Protein AF-A0AAE4G950-F1 (afdb_monomer)

Mean predicted aligned error: 6.2 Å

Sequence (81 aa):
MKKSESNDQGLHITEGVSGTWFYHLSAAGTNARGLCGAQTMYTAIPLASWGAKGHLNERYCADCQRLGESELLVAGASIAV

Radius of gyration: 13.06 Å; Cα contacts (8 Å, |Δi|>4): 145; chains: 1; bounding box: 41×27×38 Å

Solvent-accessible surface area (backbone atoms only — not comparable to full-atom values): 4748 Å² total; per-residue (Å²): 133,84,79,78,77,76,80,66,77,43,71,38,39,18,34,34,75,90,44,84,54,31,33,33,32,16,52,53,96,48,43,57,41,24,75,72,68,47,56,26,33,80,50,90,59,57,49,43,54,40,70,57,78,70,94,69,72,51,42,66,41,65,63,21,47,69,76,40,43,70,60,35,58,75,51,63,26,52,78,83,129

Organism: NCBI:txid3075126

Secondary structure (DSSP, 8-state):
----------EEEEEETTSTTEEEEEETT-SSB-TTS-BEEE----GGGTT---SS--EE-HHHHHHTHHHHHHTT-----

Foldseek 3Di:
DPPPPPCQQAKFWWAAPVDPQEIAIDGPPDQQAGPVGGGTHDDPDGLQCPPPDDPRRHHYDPVRCVVCVVNSVVSNHDDDD

pLDDT: mean 86.02, std 16.71, range [35.03, 97.5]

Structure (mmCIF, N/CA/C/O backbone):
data_AF-A0AAE4G950-F1
#
_entry.id   AF-A0AAE4G950-F1
#
loop_
_atom_site.group_PDB
_atom_site.id
_atom_site.type_symbol
_atom_site.label_atom_id
_atom_site.label_alt_id
_atom_site.label_comp_id
_atom_site.label_asym_id
_atom_site.label_entity_id
_atom_site.label_seq_id
_atom_site.pdbx_PDB_ins_code
_atom_site.Cartn_x
_atom_site.Cartn_y
_atom_site.Cartn_z
_atom_site.occupancy
_atom_site.B_iso_or_equiv
_atom_site.auth_seq_id
_atom_site.auth_comp_id
_atom_site.auth_asym_id
_atom_site.auth_atom_id
_atom_site.pdbx_PDB_model_num
ATOM 1 N N . MET A 1 1 ? -28.422 -6.303 23.371 1.00 39.97 1 MET A N 1
ATOM 2 C CA . MET A 1 1 ? -28.013 -6.668 21.998 1.00 39.97 1 MET A CA 1
ATOM 3 C C . MET A 1 1 ? -26.513 -6.446 21.894 1.00 39.97 1 MET A C 1
ATOM 5 O O . MET A 1 1 ? -26.086 -5.302 21.938 1.00 39.97 1 MET A O 1
ATOM 9 N N . LYS A 1 2 ? -25.709 -7.513 21.890 1.00 35.03 2 LYS A N 1
ATOM 10 C CA . LYS A 1 2 ? -24.258 -7.403 21.691 1.00 35.03 2 LYS A CA 1
ATOM 11 C C . LYS A 1 2 ? -24.057 -7.176 20.194 1.00 35.03 2 LYS A C 1
ATOM 13 O O . LYS A 1 2 ? -24.356 -8.073 19.414 1.00 35.03 2 LYS A O 1
ATOM 18 N N . LYS A 1 3 ? -23.683 -5.959 19.792 1.00 37.69 3 LYS A N 1
ATOM 19 C CA . LYS A 1 3 ? -23.183 -5.710 18.437 1.00 37.69 3 LYS A CA 1
ATOM 20 C C . LYS A 1 3 ? -21.907 -6.534 18.338 1.00 37.69 3 LYS A C 1
ATOM 22 O O . LYS A 1 3 ? -20.922 -6.197 18.979 1.00 37.69 3 LYS A O 1
ATOM 27 N N . SER A 1 4 ? -21.973 -7.662 17.643 1.00 43.59 4 SER A N 1
ATOM 28 C CA . SER A 1 4 ? -20.777 -8.360 17.200 1.00 43.59 4 SER A CA 1
ATOM 29 C C . SER A 1 4 ? -20.040 -7.375 16.303 1.00 43.59 4 SER A C 1
ATOM 31 O O . SER A 1 4 ? -20.514 -7.061 15.212 1.00 43.59 4 SER A O 1
ATOM 33 N N . GLU A 1 5 ? -18.971 -6.788 16.828 1.00 44.75 5 GLU A N 1
ATOM 34 C CA . GLU A 1 5 ? -18.052 -5.948 16.078 1.00 44.75 5 GLU A CA 1
ATOM 35 C C . GLU A 1 5 ? -17.470 -6.829 14.975 1.00 44.75 5 GLU A C 1
ATOM 37 O O . GLU A 1 5 ? -16.647 -7.710 15.219 1.00 44.75 5 GLU A O 1
ATOM 42 N N . SER A 1 6 ? -17.988 -6.663 13.760 1.00 41.69 6 SER A N 1
ATOM 43 C CA . SER A 1 6 ? -17.354 -7.183 12.563 1.00 41.69 6 SER A CA 1
ATOM 44 C C . SER A 1 6 ? -15.981 -6.536 12.508 1.00 41.69 6 SER A C 1
ATOM 46 O O . SER A 1 6 ? -15.863 -5.336 12.259 1.00 41.69 6 SER A O 1
ATOM 48 N N . ASN A 1 7 ? -14.965 -7.330 12.817 1.00 42.09 7 ASN A N 1
ATOM 49 C CA . ASN A 1 7 ? -13.569 -6.992 12.645 1.00 42.09 7 ASN A CA 1
ATOM 50 C C . ASN A 1 7 ? -13.307 -6.898 11.132 1.00 42.09 7 ASN A C 1
ATOM 52 O O . ASN A 1 7 ? -12.693 -7.778 10.541 1.00 42.09 7 ASN A O 1
ATOM 56 N N . ASP A 1 8 ? -13.825 -5.848 10.492 1.00 46.91 8 ASP A N 1
ATOM 57 C CA . ASP A 1 8 ? -13.508 -5.443 9.121 1.00 46.91 8 ASP A CA 1
ATOM 58 C C . ASP A 1 8 ? -12.111 -4.792 9.142 1.00 46.91 8 ASP A C 1
ATOM 60 O O . ASP A 1 8 ? -11.902 -3.670 8.709 1.00 46.91 8 ASP A O 1
ATOM 64 N N . GLN A 1 9 ? -11.146 -5.470 9.771 1.00 59.72 9 GLN A N 1
ATOM 65 C CA . GLN A 1 9 ? -9.748 -5.051 9.903 1.00 59.72 9 GLN A CA 1
ATOM 66 C C . GLN A 1 9 ? -8.954 -5.552 8.696 1.00 59.72 9 GLN A C 1
ATOM 68 O O . GLN A 1 9 ? -7.841 -6.046 8.832 1.00 59.72 9 GLN A O 1
ATOM 73 N N . GLY A 1 10 ? -9.555 -5.507 7.508 1.00 85.38 10 GLY A N 1
ATOM 74 C CA . GLY A 1 10 ? -8.850 -5.878 6.291 1.00 85.38 10 GLY A CA 1
ATOM 75 C C . GLY A 1 10 ? -7.811 -4.816 5.958 1.00 85.38 10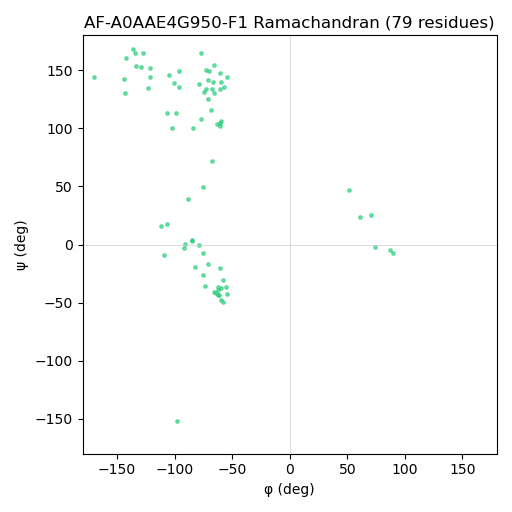 GLY A C 1
ATOM 76 O O . GLY A 1 10 ? -8.071 -3.623 6.114 1.00 85.38 10 GLY A O 1
ATOM 77 N N . LEU A 1 11 ? -6.645 -5.230 5.476 1.00 94.25 11 LEU A N 1
ATOM 78 C CA . LEU A 1 11 ? -5.761 -4.334 4.739 1.00 94.25 11 LEU A CA 1
ATOM 79 C C . LEU A 1 11 ? -5.987 -4.517 3.243 1.00 94.25 11 LEU A C 1
ATOM 81 O O . LEU A 1 11 ? -6.298 -5.607 2.762 1.00 94.25 11 LEU A O 1
ATOM 85 N N . HIS A 1 12 ? -5.783 -3.451 2.487 1.00 96.25 12 HIS A N 1
ATOM 86 C CA . HIS A 1 12 ? -5.733 -3.514 1.033 1.00 96.25 12 HIS A CA 1
ATOM 87 C C . HIS A 1 12 ? -4.672 -2.562 0.502 1.00 96.25 12 HIS A C 1
ATOM 89 O O . HIS A 1 12 ? -4.218 -1.645 1.192 1.00 96.25 12 HIS A O 1
ATOM 95 N N . ILE A 1 13 ? -4.253 -2.809 -0.735 1.00 96.56 13 ILE A N 1
ATOM 96 C CA . ILE A 1 13 ? -3.246 -1.991 -1.400 1.00 96.56 13 ILE A CA 1
ATOM 97 C C . ILE A 1 13 ? -3.907 -0.716 -1.912 1.00 96.56 13 ILE A C 1
ATOM 99 O O . ILE A 1 13 ? -5.009 -0.741 -2.460 1.00 96.56 13 ILE A O 1
ATOM 103 N N . THR A 1 14 ? -3.215 0.400 -1.746 1.00 97.31 14 THR A N 1
ATOM 104 C CA . THR A 1 14 ? -3.568 1.705 -2.300 1.00 97.31 14 THR A CA 1
ATOM 105 C C . THR A 1 14 ? -2.360 2.300 -3.017 1.00 97.31 14 THR A C 1
ATOM 107 O O . THR A 1 14 ? -1.214 1.973 -2.709 1.00 97.31 14 THR A O 1
ATOM 110 N N . GLU A 1 15 ? -2.592 3.146 -4.017 1.00 96.69 15 GLU A N 1
ATOM 111 C CA . GLU A 1 15 ? -1.517 3.824 -4.751 1.00 96.69 15 GLU A CA 1
ATOM 112 C C . GLU A 1 15 ? -1.287 5.220 -4.170 1.00 96.69 15 GLU A C 1
ATOM 114 O O . GLU A 1 15 ? -2.239 5.937 -3.863 1.00 96.69 15 GLU A O 1
ATOM 119 N N . GLY A 1 16 ? -0.029 5.612 -3.979 1.00 95.94 16 GLY A N 1
ATOM 120 C CA . GLY A 1 16 ? 0.326 6.946 -3.514 1.00 95.94 16 GLY A CA 1
ATOM 121 C C . GLY A 1 16 ? -0.007 8.008 -4.561 1.00 95.94 16 GLY A C 1
ATOM 122 O O . GLY A 1 16 ? 0.351 7.882 -5.726 1.00 95.94 16 GLY A O 1
ATOM 123 N N . VAL A 1 17 ? -0.634 9.110 -4.148 1.00 94.38 17 VAL A N 1
ATOM 124 C CA . VAL A 1 17 ? -1.006 10.193 -5.086 1.00 94.38 17 VAL A CA 1
ATOM 125 C C . VAL A 1 17 ? 0.199 10.988 -5.607 1.00 94.38 17 VAL A C 1
ATOM 127 O O . VAL A 1 17 ? 0.089 11.731 -6.578 1.00 94.38 17 VAL A O 1
ATOM 130 N N . SER A 1 18 ? 1.350 10.870 -4.941 1.00 85.19 18 SER A N 1
ATOM 131 C CA . SER A 1 18 ? 2.571 11.628 -5.228 1.00 85.19 18 SER A CA 1
ATOM 132 C C . SER A 1 18 ? 3.529 10.937 -6.205 1.00 85.19 18 SER A C 1
ATOM 134 O O . SER A 1 18 ? 4.557 11.522 -6.549 1.00 85.19 18 SER A O 1
ATOM 136 N N . GLY A 1 19 ? 3.234 9.718 -6.666 1.00 77.06 19 GLY A N 1
ATOM 137 C CA . GLY A 1 19 ? 4.092 9.029 -7.625 1.00 77.06 19 GLY A CA 1
ATOM 138 C C . GLY A 1 19 ? 3.467 7.767 -8.202 1.00 77.06 19 GLY A C 1
ATOM 139 O O . GLY A 1 19 ? 2.794 7.025 -7.501 1.00 77.06 19 GLY A O 1
ATOM 140 N N . THR A 1 20 ? 3.742 7.513 -9.479 1.00 83.12 20 THR A N 1
ATOM 141 C CA . THR A 1 20 ? 3.256 6.325 -10.188 1.00 83.12 20 THR A CA 1
ATOM 142 C C . THR A 1 20 ? 3.886 5.050 -9.627 1.00 83.12 20 THR A C 1
ATOM 144 O O . THR A 1 20 ? 5.091 5.029 -9.333 1.00 83.12 20 THR A O 1
ATOM 147 N N . TRP A 1 21 ? 3.082 3.991 -9.506 1.00 89.75 21 TRP A N 1
ATOM 148 C CA . TRP A 1 21 ? 3.529 2.641 -9.129 1.00 89.75 21 TRP A CA 1
ATOM 149 C C . TRP A 1 21 ? 4.184 2.556 -7.739 1.00 89.75 21 TRP A C 1
ATOM 151 O O . TRP A 1 21 ? 4.993 1.661 -7.480 1.00 89.75 21 TRP A O 1
ATOM 161 N N . PHE A 1 22 ? 3.869 3.497 -6.841 1.00 94.44 22 PHE A N 1
ATOM 162 C CA . PHE A 1 22 ? 4.290 3.445 -5.442 1.00 94.44 22 PHE A CA 1
ATOM 163 C C . PHE A 1 22 ? 3.106 3.100 -4.545 1.00 94.44 22 PHE A C 1
ATOM 165 O O . PHE A 1 22 ? 2.164 3.877 -4.403 1.00 94.44 22 PHE A O 1
ATOM 172 N N . TYR A 1 23 ? 3.166 1.920 -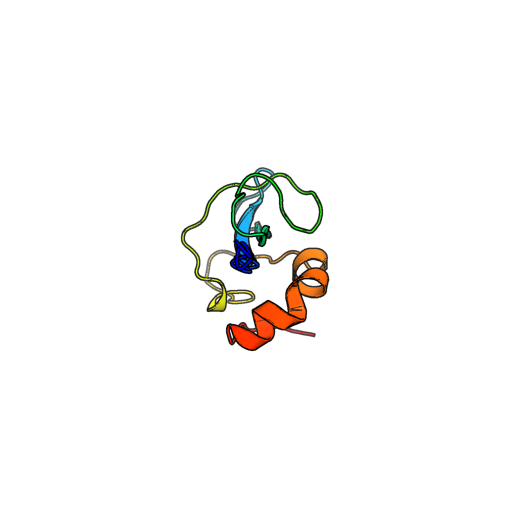3.943 1.00 96.00 23 TYR A N 1
ATOM 173 C CA . TYR A 1 23 ? 2.047 1.323 -3.240 1.00 96.00 23 TYR A CA 1
ATOM 174 C C . TYR A 1 23 ? 2.190 1.391 -1.723 1.00 96.00 23 TYR A C 1
ATOM 176 O O . TYR A 1 23 ? 3.275 1.271 -1.143 1.00 96.00 23 TYR A O 1
ATOM 184 N N . HIS A 1 24 ? 1.040 1.553 -1.087 1.00 97.19 24 HIS A N 1
ATOM 185 C CA . HIS A 1 24 ? 0.833 1.663 0.345 1.00 97.19 24 HIS A CA 1
ATOM 186 C C . HIS A 1 24 ? -0.228 0.652 0.788 1.00 97.19 24 HIS A C 1
ATOM 188 O O . HIS A 1 24 ? -0.958 0.104 -0.034 1.00 97.19 24 HIS A O 1
ATOM 194 N N . LEU A 1 25 ? -0.310 0.405 2.094 1.00 97.31 25 LEU A N 1
ATOM 195 C CA . LEU A 1 25 ? -1.435 -0.318 2.683 1.00 97.31 25 LEU A CA 1
ATOM 196 C C . LEU A 1 25 ? -2.389 0.680 3.307 1.00 97.31 25 LEU A C 1
ATOM 198 O O . LEU A 1 25 ? -1.933 1.602 3.980 1.00 97.31 25 LEU A O 1
ATOM 202 N N . SER A 1 26 ? -3.685 0.466 3.141 1.00 97.12 26 SER A N 1
ATOM 203 C CA . SER A 1 26 ? -4.739 1.178 3.859 1.00 97.12 26 SER A CA 1
ATOM 204 C C . SER A 1 26 ? -5.600 0.180 4.623 1.00 97.12 26 SER A C 1
ATOM 206 O O . SER A 1 26 ? -5.717 -0.978 4.228 1.00 97.12 26 SER A O 1
ATOM 208 N N . ALA A 1 27 ? -6.189 0.634 5.728 1.00 94.50 27 ALA A N 1
ATOM 209 C CA . ALA A 1 27 ? -7.210 -0.132 6.427 1.00 94.50 27 ALA A CA 1
ATOM 210 C C . ALA A 1 27 ? -8.520 -0.124 5.632 1.00 94.50 27 ALA A C 1
ATOM 212 O O . ALA A 1 27 ? -8.839 0.857 4.947 1.00 94.50 27 ALA A O 1
ATOM 213 N N . ALA A 1 28 ? -9.302 -1.189 5.771 1.00 89.25 28 ALA A N 1
ATOM 214 C CA . ALA A 1 28 ? -10.631 -1.278 5.201 1.00 89.25 28 ALA A CA 1
ATOM 215 C C . ALA A 1 28 ? -11.494 -0.085 5.645 1.00 89.25 28 ALA A C 1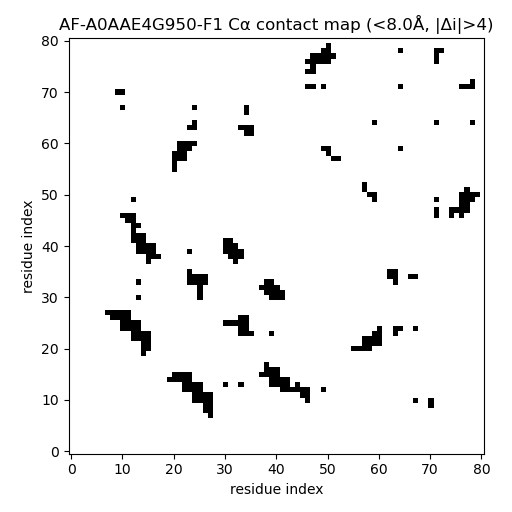
ATOM 217 O O . ALA A 1 28 ? -11.356 0.472 6.737 1.00 89.25 28 ALA A O 1
ATOM 218 N N . GLY A 1 29 ? -12.352 0.368 4.733 1.00 88.50 29 GLY A N 1
ATOM 219 C CA . GLY A 1 29 ? -13.155 1.577 4.915 1.00 88.50 29 GLY A CA 1
ATOM 220 C C . GLY A 1 29 ? -12.472 2.881 4.486 1.00 88.50 29 GLY A C 1
ATOM 221 O O . GLY A 1 29 ? -13.135 3.918 4.471 1.00 88.50 29 GLY A O 1
ATOM 222 N N . THR A 1 30 ? -11.198 2.872 4.071 1.00 93.12 30 THR A N 1
ATOM 223 C CA . THR A 1 30 ? -10.568 4.053 3.458 1.00 93.12 30 THR A CA 1
ATOM 224 C C . THR A 1 30 ? -9.582 3.712 2.346 1.00 93.12 30 THR A C 1
ATOM 226 O O . THR A 1 30 ? -8.804 2.774 2.438 1.00 93.12 30 THR A O 1
ATOM 229 N N . ASN A 1 31 ? -9.575 4.538 1.299 1.00 95.44 31 ASN A N 1
ATOM 230 C CA . ASN A 1 31 ? -8.526 4.551 0.275 1.00 95.44 31 ASN A CA 1
ATOM 231 C C . ASN A 1 31 ? -7.650 5.803 0.353 1.00 95.44 31 ASN A C 1
ATOM 233 O O . ASN A 1 31 ? -6.670 5.900 -0.373 1.00 95.44 31 ASN A O 1
ATOM 237 N N . ALA A 1 32 ? -8.030 6.781 1.181 1.00 96.19 32 ALA A N 1
ATOM 238 C CA . ALA A 1 32 ? -7.481 8.134 1.132 1.00 96.19 32 ALA A CA 1
ATOM 239 C C . ALA A 1 32 ? -6.148 8.271 1.875 1.00 96.19 32 ALA A C 1
ATOM 241 O O . ALA A 1 32 ? -5.421 9.246 1.670 1.00 96.19 32 ALA A O 1
ATOM 242 N N . ARG A 1 33 ? -5.850 7.330 2.777 1.00 97.19 33 ARG A N 1
ATOM 243 C CA . ARG A 1 33 ? -4.657 7.384 3.613 1.00 97.19 33 ARG A CA 1
ATOM 244 C C . ARG A 1 33 ? -4.057 6.002 3.829 1.00 97.19 33 ARG A C 1
ATOM 246 O O . ARG A 1 33 ? -4.761 5.073 4.228 1.00 97.19 33 ARG A O 1
ATOM 253 N N . GLY A 1 34 ? -2.754 5.890 3.596 1.00 96.38 34 GLY A N 1
ATOM 254 C CA . GLY A 1 34 ? -1.983 4.699 3.930 1.00 96.38 34 GLY A CA 1
ATOM 255 C C . GLY A 1 34 ? -1.677 4.607 5.428 1.00 96.38 34 GLY A C 1
ATOM 256 O O . GLY A 1 34 ? -1.751 5.608 6.144 1.00 96.38 34 GLY A O 1
ATOM 257 N N . LEU A 1 35 ? -1.256 3.433 5.903 1.00 96.44 35 LEU A N 1
ATOM 258 C CA . LEU A 1 35 ? -0.847 3.199 7.295 1.00 96.44 35 LEU A CA 1
ATOM 259 C C . LEU 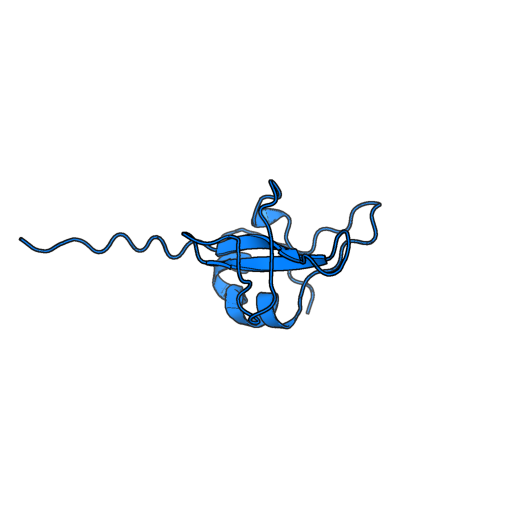A 1 35 ? 0.305 4.122 7.726 1.00 96.44 35 LEU A C 1
ATOM 261 O O . LEU A 1 35 ? 0.372 4.528 8.881 1.00 96.44 35 LEU A O 1
ATOM 265 N N . CYS A 1 36 ? 1.177 4.516 6.792 1.00 96.44 36 CYS A N 1
ATOM 266 C CA . CYS A 1 36 ? 2.251 5.483 7.040 1.00 96.44 36 CYS A CA 1
ATOM 267 C C . CYS A 1 36 ? 1.790 6.957 7.050 1.00 96.44 36 CYS A C 1
ATOM 269 O O . CYS A 1 36 ? 2.608 7.856 7.227 1.00 96.44 36 CYS A O 1
ATOM 271 N N . GLY A 1 37 ? 0.500 7.234 6.826 1.00 95.81 37 GLY A N 1
ATOM 272 C CA . GLY A 1 37 ? -0.075 8.583 6.804 1.00 95.81 37 GLY A CA 1
ATOM 273 C C . GLY A 1 37 ? -0.064 9.284 5.439 1.00 95.81 37 GLY A C 1
ATOM 274 O O . GLY A 1 37 ? -0.687 10.346 5.307 1.00 95.81 37 GLY A O 1
ATOM 275 N N . ALA A 1 38 ? 0.583 8.694 4.427 1.00 96.50 38 ALA A N 1
ATOM 276 C CA . ALA A 1 38 ? 0.607 9.211 3.059 1.00 96.50 38 ALA A CA 1
ATOM 277 C C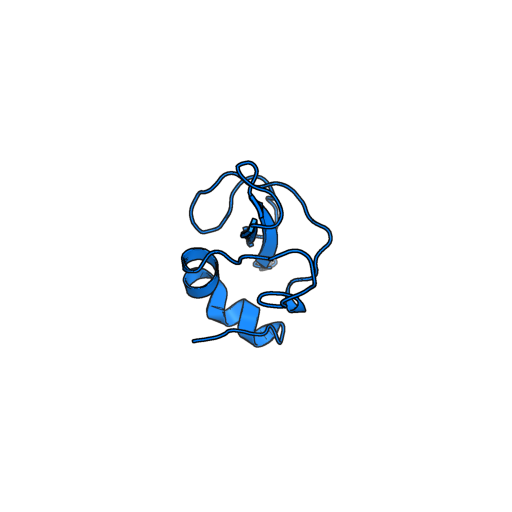 . ALA A 1 38 ? -0.802 9.293 2.456 1.00 96.50 38 ALA A C 1
ATOM 279 O O . ALA A 1 38 ? -1.657 8.462 2.761 1.00 96.50 38 ALA A O 1
ATOM 280 N N . GLN A 1 39 ? -1.035 10.284 1.593 1.00 97.50 39 GLN A N 1
ATOM 281 C CA . GLN A 1 39 ? -2.255 10.338 0.791 1.00 97.50 39 GLN A CA 1
ATOM 282 C C . GLN A 1 39 ? -2.202 9.283 -0.306 1.00 97.50 39 GLN A C 1
ATOM 284 O O . GLN A 1 39 ? -1.199 9.145 -1.012 1.00 97.50 39 GLN A O 1
ATOM 289 N N . THR A 1 40 ? -3.298 8.558 -0.445 1.00 97.44 40 THR A N 1
ATOM 290 C CA . THR A 1 40 ? -3.398 7.423 -1.352 1.00 97.44 40 THR A CA 1
ATOM 291 C C . THR A 1 40 ? -4.714 7.456 -2.121 1.00 97.44 40 THR A C 1
ATOM 293 O O . THR A 1 40 ? -5.621 8.233 -1.809 1.00 97.44 40 THR A O 1
ATOM 296 N N . MET A 1 41 ? -4.812 6.611 -3.137 1.00 96.38 41 MET A N 1
ATOM 297 C CA . MET A 1 41 ? -6.012 6.376 -3.924 1.00 96.38 41 MET A CA 1
ATOM 298 C C . MET A 1 41 ? -6.245 4.880 -4.126 1.00 96.38 41 MET A C 1
ATOM 300 O O . MET A 1 41 ? -5.370 4.047 -3.888 1.00 96.38 41 MET A O 1
ATOM 304 N N . TYR A 1 42 ? -7.462 4.542 -4.545 1.00 95.94 42 TYR A N 1
ATOM 305 C CA . TYR A 1 42 ? -7.850 3.163 -4.817 1.00 95.94 42 TYR A CA 1
ATOM 306 C C . TYR A 1 42 ? -6.973 2.539 -5.910 1.00 95.94 42 TYR A C 1
ATOM 308 O O . TYR A 1 42 ? -6.703 3.176 -6.927 1.00 95.94 42 TYR A O 1
ATOM 316 N N . THR A 1 43 ? -6.613 1.270 -5.726 1.00 93.75 43 THR A N 1
ATOM 317 C CA . THR A 1 43 ? -6.094 0.405 -6.786 1.00 93.75 43 THR A CA 1
ATOM 318 C C . THR A 1 43 ? -6.797 -0.949 -6.741 1.00 93.75 43 THR A C 1
ATOM 320 O O . THR A 1 43 ? -7.279 -1.381 -5.696 1.00 93.75 43 THR A O 1
ATOM 323 N N . ALA A 1 44 ? -6.859 -1.625 -7.887 1.00 93.19 44 ALA A N 1
ATOM 324 C CA . ALA A 1 44 ? -7.454 -2.954 -8.012 1.00 93.19 44 ALA A CA 1
ATOM 325 C C . ALA A 1 44 ? -6.472 -4.092 -7.668 1.00 93.19 44 ALA A C 1
ATOM 327 O O . ALA A 1 44 ? -6.804 -5.265 -7.835 1.00 93.19 44 ALA A O 1
ATOM 328 N N . ILE A 1 45 ? -5.254 -3.764 -7.226 1.00 92.69 45 ILE A N 1
ATOM 329 C CA . ILE A 1 45 ? -4.221 -4.757 -6.927 1.00 92.69 45 ILE A CA 1
ATOM 330 C C . ILE A 1 45 ? -4.609 -5.530 -5.659 1.00 92.69 45 ILE A C 1
ATOM 332 O O . ILE A 1 45 ? -4.843 -4.918 -4.613 1.00 92.69 45 ILE A O 1
ATOM 336 N N . PRO A 1 46 ? -4.665 -6.871 -5.718 1.00 93.50 46 PRO A N 1
ATOM 337 C CA . PRO A 1 46 ? -4.995 -7.675 -4.552 1.00 93.50 46 PRO A CA 1
ATOM 338 C C . PRO A 1 46 ? -3.855 -7.639 -3.529 1.00 93.50 46 PRO A C 1
ATOM 340 O O . PRO A 1 46 ? -2.682 -7.576 -3.894 1.00 93.50 46 PRO A O 1
ATOM 343 N N . LEU A 1 47 ? -4.188 -7.757 -2.239 1.00 94.19 47 LEU A N 1
ATOM 344 C CA . LEU A 1 47 ? -3.203 -7.730 -1.148 1.00 94.19 47 LEU A CA 1
ATOM 345 C C . LEU A 1 47 ? -2.089 -8.780 -1.315 1.00 94.19 47 LEU A C 1
ATOM 347 O O . LEU A 1 47 ? -0.926 -8.489 -1.049 1.00 94.19 47 LEU A O 1
ATOM 351 N N . ALA A 1 48 ? -2.423 -9.963 -1.840 1.00 93.00 48 ALA A N 1
ATOM 352 C CA . ALA A 1 48 ? -1.468 -11.036 -2.131 1.00 93.00 48 ALA A CA 1
ATOM 353 C C . ALA A 1 48 ? -0.382 -10.647 -3.158 1.00 93.00 48 ALA A C 1
ATOM 355 O O . ALA A 1 48 ? 0.670 -11.278 -3.217 1.00 93.00 48 ALA A O 1
ATOM 356 N N . SER A 1 49 ? -0.608 -9.605 -3.965 1.00 93.50 49 SER A N 1
ATOM 357 C CA . SER A 1 49 ? 0.383 -9.080 -4.912 1.00 93.50 49 SER A CA 1
ATOM 358 C C . SER A 1 49 ? 1.351 -8.076 -4.283 1.00 93.50 49 SER A C 1
ATOM 360 O O . SER A 1 49 ? 2.196 -7.531 -4.991 1.00 93.50 49 SER A O 1
ATOM 362 N N . TRP A 1 50 ? 1.270 -7.821 -2.974 1.00 94.69 50 TRP A N 1
ATOM 363 C CA . TRP A 1 50 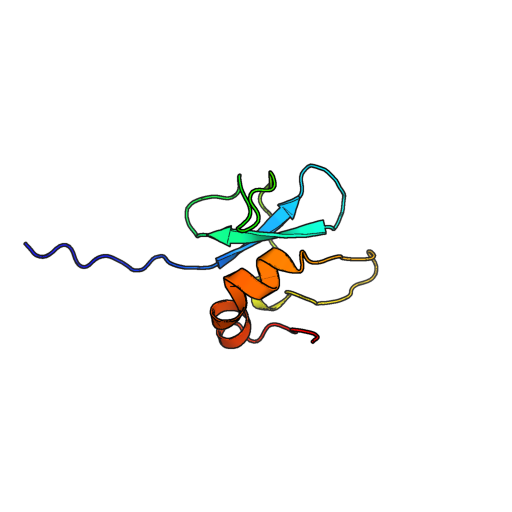? 2.241 -6.969 -2.296 1.00 94.69 50 TRP A CA 1
ATOM 364 C C . TRP A 1 50 ? 3.669 -7.496 -2.473 1.00 94.69 50 TRP A C 1
ATOM 366 O O . TRP A 1 50 ? 3.928 -8.697 -2.358 1.00 94.69 50 TRP A O 1
ATOM 376 N N . GLY A 1 51 ? 4.590 -6.580 -2.777 1.00 90.75 51 GLY A N 1
ATOM 377 C CA . GLY A 1 51 ? 5.991 -6.891 -3.054 1.00 90.75 51 GLY A CA 1
ATOM 378 C C . GLY A 1 51 ? 6.250 -7.535 -4.420 1.00 90.75 51 GLY A C 1
ATOM 379 O O . GLY A 1 51 ? 7.413 -7.758 -4.766 1.00 90.75 51 GLY A O 1
ATOM 380 N N . ALA A 1 52 ? 5.215 -7.802 -5.227 1.00 89.06 52 ALA A N 1
ATOM 381 C CA . ALA A 1 52 ? 5.398 -8.326 -6.575 1.00 89.06 52 ALA A CA 1
ATOM 382 C C . ALA A 1 52 ? 6.102 -7.288 -7.460 1.00 89.06 52 ALA A C 1
ATOM 384 O O . ALA A 1 52 ? 5.698 -6.124 -7.519 1.00 89.06 52 ALA A O 1
ATOM 385 N N . LYS A 1 53 ? 7.153 -7.730 -8.158 1.00 79.00 53 LYS A N 1
ATOM 386 C CA . LYS A 1 53 ? 7.886 -6.929 -9.143 1.00 79.00 53 LYS A CA 1
ATOM 387 C C . LYS A 1 53 ? 7.387 -7.286 -10.534 1.00 79.00 53 LYS A C 1
ATOM 389 O O . LYS A 1 53 ? 7.572 -8.417 -10.985 1.00 79.00 53 LYS A O 1
ATOM 394 N N . GLY A 1 54 ? 6.736 -6.334 -11.181 1.00 80.88 54 GLY A N 1
ATOM 395 C CA . GLY A 1 54 ? 6.345 -6.419 -12.575 1.00 80.88 54 GLY A CA 1
ATOM 396 C C . GLY A 1 54 ? 7.351 -5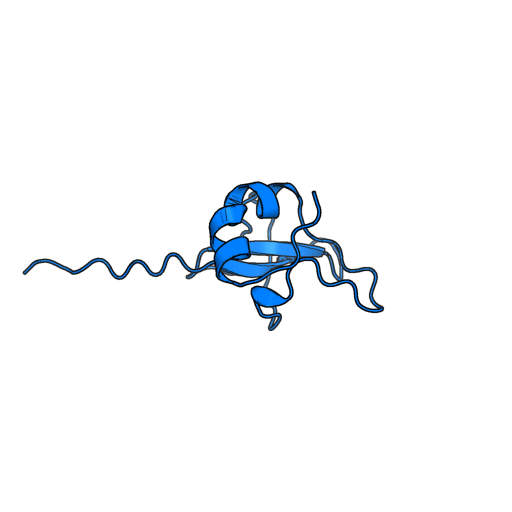.693 -13.461 1.00 80.88 54 GLY A C 1
ATOM 397 O O . GLY A 1 54 ? 8.541 -5.592 -13.163 1.00 80.88 54 GLY A O 1
ATOM 398 N N . HIS A 1 55 ? 6.861 -5.200 -14.593 1.00 84.69 55 HIS A N 1
ATOM 399 C CA . HIS A 1 55 ? 7.660 -4.446 -15.559 1.00 84.69 55 HIS A CA 1
ATOM 400 C C . HIS A 1 55 ? 7.632 -2.932 -15.293 1.00 84.69 55 HIS A C 1
ATOM 402 O O . HIS A 1 55 ? 8.258 -2.180 -16.039 1.00 84.69 55 HIS A O 1
ATOM 408 N N . LEU A 1 56 ? 6.918 -2.472 -14.257 1.00 82.25 56 LEU A N 1
ATOM 409 C CA . LEU A 1 56 ? 6.614 -1.052 -14.043 1.00 82.25 56 LEU A CA 1
ATOM 410 C C . LEU A 1 56 ? 7.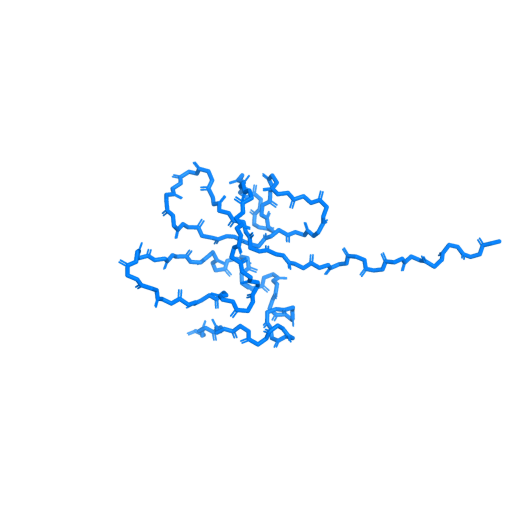411 -0.401 -12.903 1.00 82.25 56 LEU A C 1
ATOM 412 O O . LE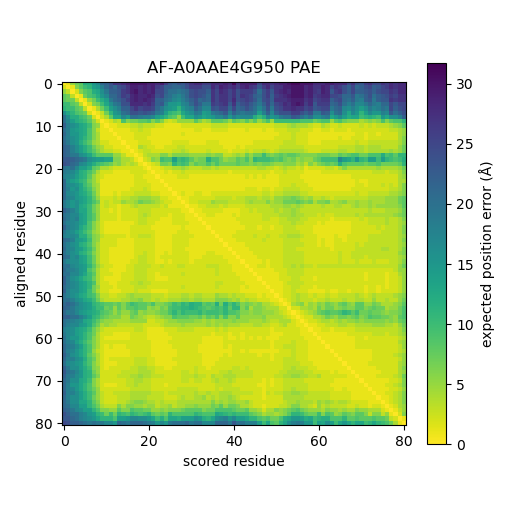U A 1 56 ? 7.073 0.696 -12.468 1.00 82.25 56 LEU A O 1
ATOM 416 N N . ASN A 1 57 ? 8.514 -1.016 -12.465 1.00 85.62 57 ASN A N 1
ATOM 417 C CA . ASN A 1 57 ? 9.336 -0.525 -11.349 1.00 85.62 57 ASN A CA 1
ATOM 418 C C . ASN A 1 57 ? 8.482 -0.231 -10.102 1.00 85.62 57 ASN A C 1
ATOM 420 O O . ASN A 1 57 ? 8.581 0.834 -9.484 1.00 85.62 57 ASN A O 1
ATOM 424 N N . GLU A 1 58 ? 7.611 -1.181 -9.769 1.00 91.12 58 GLU A N 1
ATOM 425 C CA . GLU A 1 58 ? 6.716 -1.105 -8.628 1.00 91.12 58 GLU A CA 1
ATOM 426 C C . GLU A 1 58 ? 7.523 -0.978 -7.336 1.00 91.12 58 GLU A C 1
ATOM 428 O O . GLU A 1 58 ? 8.495 -1.701 -7.089 1.00 91.12 58 GLU A O 1
ATOM 433 N N . ARG A 1 59 ? 7.104 -0.045 -6.487 1.00 92.88 59 ARG A N 1
ATOM 434 C CA . ARG A 1 59 ? 7.709 0.196 -5.179 1.00 92.88 59 ARG A CA 1
ATOM 435 C C . ARG A 1 59 ? 6.646 0.023 -4.112 1.00 92.88 59 ARG A C 1
ATOM 437 O O . ARG A 1 59 ? 5.504 0.423 -4.304 1.00 92.88 59 ARG A O 1
ATOM 444 N N . TYR A 1 60 ? 7.041 -0.512 -2.967 1.00 94.31 60 TYR A N 1
ATOM 445 C CA . TYR A 1 60 ? 6.149 -0.751 -1.838 1.00 94.31 60 TYR A CA 1
ATOM 446 C C . TYR A 1 60 ? 6.692 -0.024 -0.612 1.00 94.31 60 TYR A C 1
ATOM 448 O O . TYR A 1 60 ? 7.897 -0.033 -0.350 1.00 94.31 60 TYR A O 1
ATOM 456 N N . CYS A 1 61 ? 5.819 0.670 0.112 1.00 95.56 61 CYS A N 1
ATOM 457 C CA . CYS A 1 61 ? 6.211 1.460 1.272 1.00 95.56 61 CYS A CA 1
ATOM 458 C C . CYS A 1 61 ? 6.667 0.550 2.426 1.00 95.56 61 CYS A C 1
ATOM 460 O O . CYS A 1 61 ? 5.860 -0.186 2.993 1.00 95.56 61 CYS A O 1
ATOM 462 N N . ALA A 1 62 ? 7.943 0.651 2.815 1.00 95.25 62 ALA A N 1
ATOM 463 C CA . ALA A 1 62 ? 8.530 -0.154 3.890 1.00 95.25 62 ALA A CA 1
ATOM 464 C C . ALA A 1 62 ? 7.821 0.038 5.245 1.00 95.25 62 ALA A C 1
ATOM 466 O O . ALA A 1 62 ? 7.600 -0.928 5.971 1.00 95.25 62 ALA A O 1
ATOM 467 N N . ASP A 1 63 ? 7.389 1.263 5.567 1.00 96.56 63 ASP A N 1
ATOM 468 C CA . ASP A 1 63 ? 6.611 1.511 6.785 1.00 96.56 63 ASP A CA 1
ATOM 469 C C . ASP A 1 63 ? 5.247 0.825 6.749 1.00 96.56 63 ASP A C 1
ATOM 471 O O . ASP A 1 63 ? 4.830 0.245 7.747 1.00 96.56 63 ASP A O 1
ATOM 475 N N . CYS A 1 64 ? 4.561 0.846 5.602 1.00 96.31 64 CYS A N 1
ATOM 476 C CA . CYS A 1 64 ? 3.295 0.129 5.458 1.00 96.31 64 CYS A CA 1
ATOM 477 C C . CYS A 1 64 ? 3.501 -1.382 5.597 1.00 96.31 64 CYS A C 1
ATOM 479 O O . CYS A 1 64 ? 2.726 -2.018 6.302 1.00 96.31 64 CYS A O 1
ATOM 481 N N . GLN A 1 65 ? 4.563 -1.937 5.005 1.00 96.00 65 GLN A N 1
ATOM 482 C CA . GLN A 1 65 ? 4.908 -3.352 5.159 1.00 96.00 65 GLN A CA 1
ATOM 483 C C . GLN A 1 65 ? 5.110 -3.727 6.631 1.00 96.00 65 GLN A C 1
ATOM 485 O O . GLN A 1 65 ? 4.502 -4.681 7.102 1.00 96.00 65 GLN A O 1
ATOM 490 N N . ARG A 1 66 ? 5.904 -2.945 7.372 1.00 94.88 66 ARG A N 1
ATOM 491 C CA . ARG A 1 66 ? 6.154 -3.181 8.801 1.00 94.88 66 ARG A CA 1
ATOM 492 C C . ARG A 1 66 ? 4.879 -3.077 9.642 1.00 94.88 66 ARG A C 1
ATOM 494 O O . ARG A 1 66 ? 4.705 -3.839 10.584 1.00 94.88 66 ARG A O 1
ATOM 501 N N . LEU A 1 67 ? 3.999 -2.125 9.331 1.00 94.88 67 LEU A N 1
ATOM 502 C CA . LEU A 1 67 ? 2.750 -1.916 10.072 1.00 94.88 67 LEU A CA 1
ATOM 503 C C . LEU A 1 67 ? 1.675 -2.969 9.753 1.00 94.88 67 LEU A C 1
ATOM 505 O O . LEU A 1 67 ? 0.809 -3.202 10.590 1.00 94.88 67 LEU A O 1
ATOM 509 N N . GLY A 1 68 ? 1.719 -3.582 8.567 1.00 93.88 68 GLY A N 1
ATOM 510 C CA . GLY A 1 68 ? 0.741 -4.566 8.091 1.00 93.88 68 GLY A CA 1
ATOM 511 C C . GLY A 1 68 ? 1.272 -5.995 7.959 1.00 93.88 68 GLY A C 1
ATOM 512 O O . GLY A 1 68 ? 0.644 -6.805 7.281 1.00 93.88 68 GLY A O 1
ATOM 513 N N . GLU A 1 69 ? 2.423 -6.307 8.560 1.00 92.38 69 GLU A N 1
ATOM 514 C CA . GLU A 1 69 ? 3.157 -7.562 8.338 1.00 92.38 69 GLU A CA 1
ATOM 515 C C . GLU A 1 69 ? 2.300 -8.815 8.575 1.00 92.38 69 GLU A C 1
ATOM 517 O O . GLU A 1 69 ? 2.321 -9.735 7.760 1.00 92.38 69 GLU A O 1
ATOM 522 N N . SER A 1 70 ? 1.494 -8.841 9.642 1.00 90.50 70 SER A N 1
ATOM 523 C CA . SER A 1 70 ? 0.633 -9.987 9.962 1.00 90.50 70 SER A CA 1
ATOM 524 C C . SER A 1 70 ? -0.398 -10.276 8.870 1.00 90.50 70 SER A C 1
ATOM 526 O O . SER A 1 70 ? -0.590 -11.427 8.489 1.00 90.50 70 SER A O 1
ATOM 528 N N . GLU A 1 71 ? -1.035 -9.240 8.333 1.00 92.06 71 GLU A N 1
ATOM 529 C CA . GLU A 1 71 ? -2.058 -9.371 7.290 1.00 92.06 71 GLU A CA 1
ATOM 530 C C . GLU A 1 71 ? -1.432 -9.732 5.940 1.00 92.06 71 GLU A C 1
ATOM 532 O O . GLU A 1 71 ? -1.984 -10.533 5.188 1.00 92.06 71 GLU A O 1
ATOM 537 N N . LEU A 1 72 ? -0.239 -9.203 5.652 1.00 91.62 72 LEU A N 1
ATOM 538 C CA . LEU A 1 72 ? 0.540 -9.590 4.476 1.00 91.62 72 LEU A CA 1
ATOM 539 C C . LEU A 1 72 ? 0.932 -11.072 4.517 1.00 91.62 72 LEU A C 1
ATOM 541 O O . LEU A 1 72 ? 0.788 -11.769 3.509 1.00 91.62 72 LEU A O 1
ATOM 545 N N . LEU A 1 73 ? 1.378 -11.564 5.678 1.00 90.06 73 LEU A N 1
ATOM 546 C CA . LEU A 1 73 ? 1.680 -12.982 5.893 1.00 90.06 73 LEU A CA 1
ATOM 547 C C . LEU A 1 73 ? 0.442 -13.854 5.665 1.00 90.06 73 LEU A C 1
ATOM 549 O O . LEU A 1 73 ? 0.513 -14.840 4.933 1.00 90.06 73 LEU A O 1
ATOM 553 N N . VAL A 1 74 ? -0.699 -13.476 6.249 1.00 91.62 74 VAL A N 1
ATOM 554 C CA . VAL A 1 74 ? -1.972 -14.201 6.087 1.00 91.62 74 VAL A CA 1
ATOM 555 C C . VAL A 1 74 ? -2.440 -14.199 4.628 1.00 91.62 74 VAL A C 1
ATOM 557 O O . VAL A 1 74 ? -2.950 -15.210 4.147 1.00 91.62 74 VAL A O 1
ATOM 560 N N . ALA A 1 75 ? -2.225 -13.103 3.899 1.00 88.56 75 ALA A N 1
ATOM 561 C CA . ALA A 1 75 ? -2.573 -12.978 2.485 1.00 88.56 75 ALA A CA 1
ATOM 562 C C . ALA A 1 75 ? -1.618 -13.720 1.529 1.00 88.56 75 ALA A C 1
ATOM 564 O O . ALA A 1 75 ? -1.890 -13.770 0.328 1.00 88.56 75 ALA A O 1
ATOM 565 N N . GLY A 1 76 ? -0.505 -14.276 2.024 1.00 88.94 76 GLY A N 1
ATOM 566 C CA . GLY A 1 76 ? 0.506 -14.940 1.194 1.00 88.94 76 GLY A CA 1
ATOM 567 C C . GLY A 1 76 ? 1.320 -13.976 0.325 1.00 88.94 76 GLY A C 1
ATOM 568 O O . GLY A 1 76 ? 1.814 -14.370 -0.732 1.00 88.94 76 GLY A O 1
ATOM 569 N N . ALA A 1 77 ? 1.438 -12.714 0.742 1.00 89.50 77 ALA A N 1
ATOM 570 C CA . ALA A 1 77 ? 2.225 -11.712 0.038 1.00 89.50 77 ALA A CA 1
ATOM 571 C C . ALA A 1 77 ? 3.730 -12.024 0.053 1.00 89.50 77 ALA A C 1
ATOM 573 O O . ALA A 1 77 ? 4.257 -12.647 0.977 1.00 89.50 77 ALA A O 1
ATOM 574 N N . SER A 1 78 ? 4.451 -11.517 -0.950 1.00 83.12 78 SER A N 1
ATOM 575 C CA . SER A 1 78 ? 5.913 -11.596 -0.993 1.00 83.12 78 SER A CA 1
ATOM 576 C C . SER A 1 78 ? 6.526 -10.454 -0.188 1.00 83.12 78 SER A C 1
ATOM 578 O O . SER A 1 78 ? 6.630 -9.323 -0.655 1.00 83.12 78 SER A O 1
ATOM 580 N N . ILE A 1 79 ? 6.957 -10.753 1.031 1.00 78.44 79 ILE A N 1
ATOM 581 C CA . ILE A 1 79 ? 7.601 -9.800 1.938 1.00 78.44 79 ILE A CA 1
ATOM 582 C C . ILE A 1 79 ? 9.104 -10.060 1.918 1.00 78.44 79 ILE A C 1
ATOM 584 O O . ILE A 1 79 ? 9.594 -11.021 2.505 1.00 78.44 79 ILE A O 1
ATOM 588 N N . ALA A 1 80 ? 9.836 -9.234 1.168 1.00 65.75 80 ALA A N 1
ATOM 589 C CA . ALA A 1 80 ? 11.292 -9.234 1.223 1.00 65.75 80 ALA A CA 1
ATOM 590 C C . ALA A 1 80 ? 11.739 -8.557 2.527 1.00 65.75 80 ALA A C 1
ATOM 592 O O . ALA A 1 80 ? 11.238 -7.476 2.855 1.00 65.75 80 ALA A O 1
ATOM 593 N N . VAL A 1 81 ? 12.647 -9.221 3.248 1.00 54.03 81 VAL A N 1
ATOM 594 C CA . VAL A 1 81 ? 13.362 -8.697 4.425 1.00 54.03 81 VAL A CA 1
ATOM 595 C C . VAL A 1 81 ? 14.474 -7.760 3.974 1.00 54.03 81 VAL A C 1
ATOM 597 O O . VAL A 1 81 ? 15.176 -8.125 3.001 1.00 54.03 81 VAL A O 1
#